Protein AF-A0A845YFX7-F1 (afdb_monomer_lite)

Foldseek 3Di:
DDDDDDPPPDDPPPPPPDQDDPCVVVVNPDDDPVDVVVVVVQADPVRHGDDSD

Secondary structure (DSSP, 8-state):
----------------PPP--HHHHTT-----TT-HHHHGGGB-TTSPBPP--

pLDDT: mean 79.63, std 12.71, range [51.44, 92.5]

Structure (mmCIF, N/CA/C/O backbone):
data_AF-A0A845YFX7-F1
#
_entry.id   AF-A0A845YFX7-F1
#
loop_
_atom_site.group_PDB
_atom_site.id
_atom_site.type_symbol
_atom_site.label_atom_id
_atom_site.label_alt_id
_atom_site.label_comp_id
_atom_site.label_asym_id
_atom_site.label_entity_id
_atom_site.label_seq_id
_atom_site.pdbx_PDB_ins_code
_atom_site.Cartn_x
_atom_site.Cartn_y
_atom_site.Cartn_z
_atom_site.occupancy
_atom_site.B_iso_or_equiv
_atom_site.auth_seq_id
_atom_site.auth_comp_id
_atom_site.auth_asym_id
_atom_site.auth_atom_id
_atom_site.pdbx_PDB_model_num
ATOM 1 N N . MET A 1 1 ? -10.676 38.086 45.937 1.00 52.12 1 MET A N 1
ATOM 2 C CA . MET A 1 1 ? -10.838 38.787 44.644 1.00 52.12 1 MET A CA 1
ATOM 3 C C . MET A 1 1 ? -9.603 38.452 43.803 1.00 52.12 1 MET A C 1
ATOM 5 O O . MET A 1 1 ? -8.615 39.151 43.909 1.00 52.12 1 MET A O 1
ATOM 9 N N . ALA A 1 2 ? -9.438 37.215 43.327 1.00 60.72 2 ALA A N 1
ATOM 10 C CA . ALA A 1 2 ? -10.041 36.594 42.137 1.00 60.72 2 ALA A CA 1
ATOM 11 C C . ALA A 1 2 ? -9.571 37.242 40.820 1.00 60.72 2 ALA A C 1
ATOM 13 O O . ALA A 1 2 ? -10.202 38.188 40.373 1.00 60.72 2 ALA A O 1
ATOM 14 N N . GLN A 1 3 ? -8.485 36.709 40.244 1.00 51.44 3 GLN A N 1
ATOM 15 C CA . GLN A 1 3 ? -8.037 36.801 38.841 1.00 51.44 3 GLN A CA 1
ATOM 16 C C . GLN A 1 3 ? -6.807 35.875 38.710 1.00 51.44 3 GLN A C 1
ATOM 18 O O . GLN A 1 3 ? -5.874 36.045 39.481 1.00 51.44 3 GLN A O 1
ATOM 23 N N . SER A 1 4 ? -6.647 34.905 37.815 1.00 52.62 4 SER A N 1
ATOM 24 C CA . SER A 1 4 ? -7.521 34.065 36.986 1.00 52.62 4 SER A CA 1
ATOM 25 C C . SER A 1 4 ? -6.531 33.198 36.195 1.00 52.62 4 SER A C 1
ATOM 27 O O . SER A 1 4 ? -5.937 33.690 35.236 1.00 52.62 4 SER A O 1
ATOM 29 N N . ASP A 1 5 ? -6.290 31.956 36.622 1.00 57.31 5 ASP A N 1
ATOM 30 C CA . ASP A 1 5 ?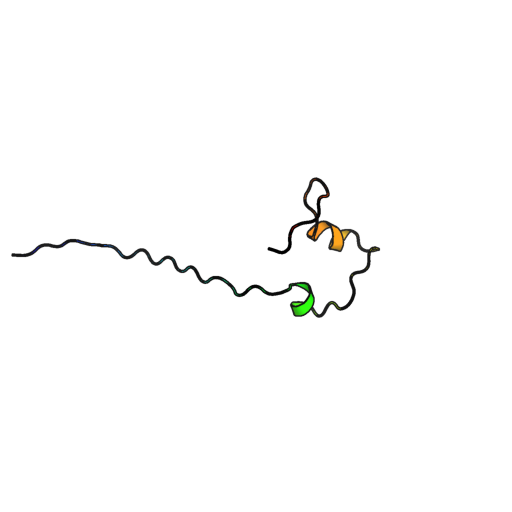 -5.377 31.039 35.929 1.00 57.31 5 ASP A CA 1
ATOM 31 C C . ASP A 1 5 ? -5.997 30.581 34.604 1.00 57.31 5 ASP A C 1
ATOM 33 O O . ASP A 1 5 ? -6.941 29.789 34.564 1.00 57.31 5 ASP A O 1
ATOM 37 N N . ALA A 1 6 ? -5.470 31.104 33.499 1.00 60.47 6 ALA A N 1
ATOM 38 C CA . ALA A 1 6 ? -5.892 30.758 32.150 1.00 60.47 6 ALA A CA 1
ATOM 39 C C . ALA A 1 6 ? -5.112 29.537 31.631 1.00 60.47 6 ALA A C 1
ATOM 41 O O . ALA A 1 6 ? -4.091 29.670 30.958 1.00 60.47 6 ALA A O 1
ATOM 42 N N . TRP A 1 7 ? -5.627 28.332 31.885 1.00 63.97 7 TRP A N 1
ATOM 43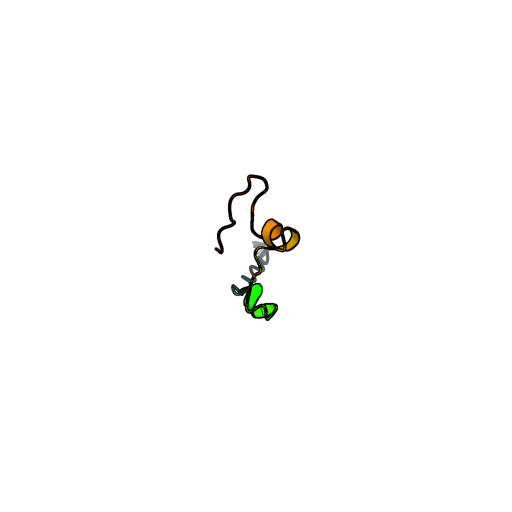 C CA . TRP A 1 7 ? -5.252 27.141 31.119 1.00 63.97 7 TRP A CA 1
ATOM 44 C C . TRP A 1 7 ? -5.976 27.179 29.771 1.00 63.97 7 TRP A C 1
ATOM 46 O O . TRP A 1 7 ? -7.112 26.721 29.639 1.00 63.97 7 TRP A O 1
ATOM 56 N N . GLN A 1 8 ? -5.332 27.760 28.759 1.00 65.12 8 GLN A N 1
ATOM 57 C CA . GLN A 1 8 ? -5.802 27.662 27.380 1.00 65.12 8 GLN A CA 1
ATOM 58 C C . GLN A 1 8 ? -5.681 26.204 26.923 1.00 65.12 8 GLN A C 1
ATOM 60 O O . GLN A 1 8 ? -4.593 25.687 26.674 1.00 65.12 8 GLN A O 1
ATOM 65 N N . GLN A 1 9 ? -6.824 25.525 26.845 1.00 63.50 9 GLN A N 1
ATOM 66 C CA . GLN A 1 9 ? -6.933 24.162 26.341 1.00 63.50 9 GLN A CA 1
ATOM 67 C C . GLN A 1 9 ? -6.672 24.160 24.828 1.00 63.50 9 GLN A C 1
ATOM 69 O O . GLN A 1 9 ? -7.568 24.401 24.019 1.00 63.50 9 GLN A O 1
ATOM 74 N N . GLY A 1 10 ? -5.423 23.890 24.447 1.00 62.78 10 GLY A N 1
ATOM 75 C CA . GLY A 1 10 ? -5.043 23.588 23.072 1.00 62.78 10 GLY A CA 1
ATOM 76 C C . GLY A 1 10 ? -5.685 22.273 22.628 1.00 62.78 10 GLY A C 1
ATOM 77 O O . GLY A 1 10 ? -5.344 21.196 23.116 1.00 62.78 10 GLY A O 1
ATOM 78 N N . GLN A 1 11 ? -6.638 22.362 21.705 1.00 63.88 11 GLN A N 1
ATOM 79 C CA . GLN A 1 11 ? -7.349 21.223 21.135 1.00 63.88 11 GLN A CA 1
ATOM 80 C C . GLN A 1 11 ? -6.398 20.393 20.257 1.00 63.88 11 GLN A C 1
ATOM 82 O O . GLN A 1 11 ? -6.247 20.656 19.065 1.00 63.88 11 GLN A O 1
ATOM 87 N N . CYS A 1 12 ? -5.761 19.359 20.811 1.00 62.03 12 CYS A N 1
ATOM 88 C CA . CYS A 1 12 ? -5.111 18.345 19.985 1.00 62.03 12 CYS A CA 1
ATOM 89 C C . CYS A 1 12 ? -6.194 17.437 19.378 1.00 62.03 12 CYS A C 1
ATOM 91 O O . CYS A 1 12 ? -6.582 16.414 19.941 1.00 62.03 12 CYS A O 1
ATOM 93 N N . GLN A 1 13 ? -6.730 17.815 18.215 1.00 65.00 13 GLN A N 1
ATOM 94 C CA . GLN A 1 13 ? -7.637 16.950 17.459 1.00 65.00 13 GLN A CA 1
ATOM 95 C C . GLN A 1 13 ? -6.850 15.778 16.853 1.00 65.00 13 GLN A C 1
ATOM 97 O O . GLN A 1 13 ? -6.611 15.701 15.652 1.00 65.00 13 GLN A O 1
ATOM 102 N N . THR A 1 14 ? -6.430 14.834 17.697 1.00 65.56 14 THR A N 1
ATOM 103 C CA . THR A 1 14 ? -5.841 13.563 17.273 1.00 65.56 14 THR A CA 1
ATOM 104 C C . THR A 1 14 ? -6.953 12.630 16.799 1.00 65.56 14 THR A C 1
ATOM 106 O O . THR A 1 14 ? -7.243 11.592 17.393 1.00 65.56 14 THR A O 1
ATOM 109 N N . THR A 1 15 ? -7.610 12.984 15.694 1.00 66.44 15 THR A N 1
ATOM 110 C CA . THR A 1 15 ? -8.471 12.042 14.976 1.00 66.44 15 THR A CA 1
ATOM 111 C C . THR A 1 15 ? -7.576 10.971 14.353 1.00 66.44 15 THR A C 1
ATOM 113 O O . THR A 1 15 ? -7.145 11.053 13.206 1.00 66.44 15 THR A O 1
ATOM 116 N N . LYS A 1 16 ? -7.243 9.944 15.146 1.00 69.50 16 LYS A N 1
ATOM 117 C CA . LYS A 1 16 ? -6.551 8.744 14.672 1.00 69.50 16 LYS A CA 1
ATOM 118 C C . LYS A 1 16 ? -7.449 8.087 13.631 1.00 69.50 16 LYS A C 1
ATOM 120 O O . LYS A 1 16 ? -8.410 7.398 13.979 1.00 69.50 16 LYS A O 1
ATOM 125 N N . GLN A 1 17 ? -7.167 8.329 12.352 1.00 72.50 17 GLN A N 1
ATOM 126 C CA . GLN A 1 17 ? -7.904 7.671 11.286 1.00 72.50 17 GLN A CA 1
ATOM 127 C C . GLN A 1 17 ? -7.757 6.161 11.452 1.00 72.50 17 GLN A C 1
ATOM 129 O O . GLN A 1 17 ? -6.655 5.634 11.634 1.00 72.50 17 GLN A O 1
ATOM 134 N N . LYS A 1 18 ? -8.895 5.461 11.440 1.00 79.19 18 LYS A N 1
ATOM 135 C CA . LYS A 1 18 ? -8.919 4.003 11.542 1.00 79.19 18 LYS A CA 1
ATOM 136 C C . LYS A 1 18 ? -8.072 3.433 10.408 1.00 79.19 18 LYS A C 1
ATOM 138 O O . LYS A 1 18 ? -8.219 3.840 9.256 1.00 79.19 18 LYS A O 1
ATOM 143 N N . LYS A 1 19 ? -7.188 2.486 10.732 1.00 82.25 19 LYS A N 1
ATOM 144 C CA . LYS A 1 19 ? -6.324 1.848 9.735 1.00 82.25 19 LYS A CA 1
ATOM 145 C C . LYS A 1 19 ? -7.197 1.169 8.682 1.00 82.25 19 LYS A C 1
ATOM 147 O O . LYS A 1 19 ? -8.008 0.309 9.018 1.00 82.25 19 LYS A O 1
ATOM 152 N N . TYR A 1 20 ? -7.011 1.528 7.417 1.00 87.00 20 TYR A N 1
ATOM 153 C CA . TYR A 1 20 ? -7.694 0.896 6.293 1.00 87.00 20 TYR A CA 1
ATOM 154 C C . TYR A 1 20 ? -6.674 0.343 5.298 1.00 87.00 20 TYR A C 1
ATOM 156 O O . TYR A 1 20 ? -5.579 0.874 5.128 1.00 87.00 20 TYR A O 1
ATOM 164 N N . CYS A 1 21 ? -7.022 -0.764 4.643 1.00 87.50 21 CYS A N 1
ATOM 165 C CA . CYS A 1 21 ? -6.204 -1.312 3.567 1.00 87.50 21 CYS A CA 1
ATOM 166 C C . CYS A 1 21 ? -6.525 -0.571 2.264 1.00 87.50 21 CYS A C 1
ATOM 168 O O . CYS A 1 21 ? -7.672 -0.605 1.812 1.00 87.50 21 CYS A O 1
ATOM 170 N N . ARG A 1 22 ? -5.519 0.062 1.649 1.00 86.62 22 ARG A N 1
ATOM 171 C CA . ARG A 1 22 ? -5.670 0.802 0.383 1.00 86.62 22 ARG A CA 1
ATOM 172 C C . ARG A 1 22 ? -6.197 -0.101 -0.740 1.00 86.62 22 ARG A C 1
ATOM 174 O O . ARG A 1 22 ? -7.140 0.279 -1.417 1.00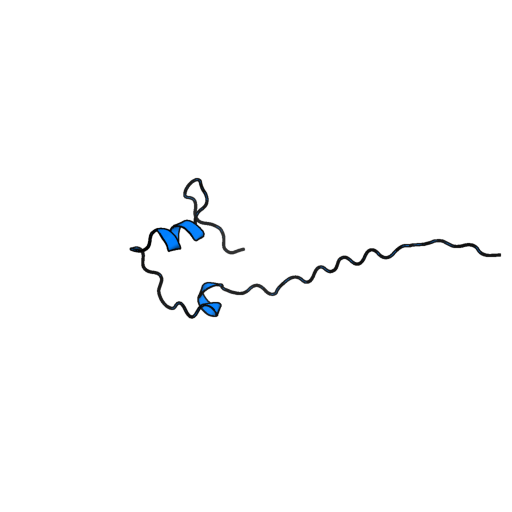 86.62 22 ARG A O 1
ATOM 181 N N . PHE A 1 23 ? -5.693 -1.333 -0.843 1.00 88.44 23 PHE A N 1
ATOM 182 C CA . PHE A 1 23 ? -6.112 -2.299 -1.871 1.00 88.44 23 PHE A CA 1
ATOM 183 C C . PHE A 1 23 ? -7.586 -2.702 -1.753 1.00 88.44 23 PHE A C 1
ATOM 185 O O . PHE A 1 23 ? -8.297 -2.737 -2.752 1.00 88.44 23 PHE A O 1
ATOM 192 N N . LYS A 1 24 ? -8.071 -2.928 -0.521 1.00 86.38 24 LYS A N 1
ATOM 193 C CA . LYS A 1 24 ? -9.481 -3.277 -0.274 1.00 86.38 24 LYS A CA 1
ATOM 194 C C . LYS A 1 2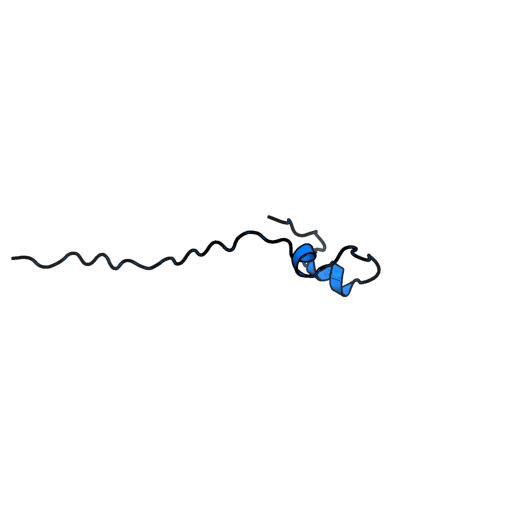4 ? -10.419 -2.114 -0.588 1.00 86.38 24 LYS A C 1
ATOM 196 O O . LYS A 1 24 ? -11.487 -2.338 -1.138 1.00 86.38 24 LYS A O 1
ATOM 201 N N . LYS A 1 25 ? -10.011 -0.880 -0.269 1.00 87.62 25 LYS A N 1
ATOM 202 C CA . LYS A 1 25 ? -10.787 0.326 -0.595 1.00 87.62 25 LYS A CA 1
ATOM 203 C C . LYS A 1 25 ? -10.855 0.569 -2.107 1.00 87.62 25 LYS A C 1
ATOM 205 O O . LYS A 1 25 ? -11.886 1.002 -2.598 1.00 87.62 25 LYS A O 1
ATOM 210 N N . SER A 1 26 ? -9.776 0.267 -2.828 1.00 85.44 26 SER A N 1
ATOM 211 C CA . SER A 1 26 ? -9.700 0.399 -4.287 1.00 85.44 26 SER A CA 1
ATOM 212 C C . SER A 1 26 ? -10.283 -0.795 -5.056 1.00 85.44 26 SER A C 1
ATOM 214 O O . SER A 1 26 ? -10.280 -0.768 -6.279 1.00 85.44 26 SER A O 1
ATOM 216 N N . GLY A 1 27 ? -10.765 -1.844 -4.374 1.00 88.19 27 GLY A N 1
ATOM 217 C CA . GLY A 1 27 ? -11.352 -3.025 -5.022 1.00 88.19 27 GLY A CA 1
ATOM 218 C C . GLY A 1 27 ? -10.355 -3.897 -5.798 1.00 88.19 27 GLY A C 1
ATOM 219 O O . GLY A 1 27 ? -10.766 -4.718 -6.614 1.00 88.19 27 GLY A O 1
ATOM 220 N N . ILE A 1 28 ? -9.053 -3.743 -5.547 1.00 87.50 28 ILE A N 1
ATOM 221 C CA . ILE A 1 28 ? -7.994 -4.456 -6.269 1.00 87.50 28 ILE A CA 1
ATOM 222 C C . ILE A 1 28 ? -7.854 -5.860 -5.669 1.00 87.50 28 ILE A C 1
ATOM 224 O O . ILE A 1 28 ? -7.490 -6.003 -4.500 1.00 87.50 28 ILE A O 1
ATOM 228 N N . LYS A 1 29 ? -8.159 -6.895 -6.460 1.00 86.62 29 LYS A N 1
ATOM 229 C CA . LYS A 1 29 ? -8.042 -8.309 -6.052 1.00 86.62 29 LYS A CA 1
ATOM 230 C C . LYS A 1 29 ? -6.655 -8.892 -6.327 1.00 86.62 29 LYS A C 1
ATOM 232 O O . LYS A 1 29 ? -6.189 -9.718 -5.550 1.00 86.62 29 LYS A O 1
ATOM 237 N N . TYR A 1 30 ? -6.007 -8.435 -7.396 1.00 87.25 30 TYR A N 1
ATOM 238 C CA . TYR A 1 30 ? -4.702 -8.909 -7.845 1.00 87.25 30 TYR A CA 1
ATOM 239 C C . TYR A 1 30 ? -3.792 -7.728 -8.166 1.00 87.25 30 TYR A C 1
ATOM 241 O O . TYR A 1 30 ? -4.259 -6.692 -8.633 1.00 87.25 30 TYR A O 1
ATOM 249 N N . ILE A 1 31 ? -2.506 -7.888 -7.858 1.00 87.62 31 ILE A N 1
ATOM 250 C CA . ILE A 1 31 ? -1.460 -6.910 -8.147 1.00 87.62 31 ILE A CA 1
ATOM 251 C C . ILE A 1 31 ? -0.541 -7.562 -9.168 1.00 87.62 31 ILE A C 1
ATOM 253 O O . ILE A 1 31 ? 0.123 -8.551 -8.851 1.00 87.62 31 ILE A O 1
ATOM 257 N N . ASP A 1 32 ? -0.523 -7.015 -10.376 1.00 89.69 32 ASP A N 1
ATOM 258 C CA . ASP A 1 32 ? 0.343 -7.504 -11.436 1.00 89.69 32 ASP A CA 1
ATOM 259 C C . ASP A 1 32 ? 1.765 -6.971 -11.260 1.00 89.69 32 ASP A C 1
ATOM 261 O O . ASP A 1 32 ? 1.994 -5.796 -10.975 1.00 89.69 32 ASP A O 1
ATOM 265 N N . TYR A 1 33 ? 2.749 -7.852 -11.447 1.00 90.19 33 TYR A N 1
ATOM 266 C CA . TYR A 1 33 ? 4.169 -7.498 -11.353 1.00 90.19 33 TYR A CA 1
ATOM 267 C C . TYR A 1 33 ? 4.687 -6.764 -12.599 1.00 90.19 33 TYR A C 1
ATOM 269 O O . TYR A 1 33 ? 5.820 -6.286 -12.614 1.00 90.19 33 TYR A O 1
ATOM 277 N N . LYS A 1 34 ? 3.878 -6.725 -13.661 1.00 92.50 34 LYS A N 1
ATOM 278 C CA . LYS A 1 34 ? 4.235 -6.143 -14.957 1.00 92.50 34 LYS A CA 1
ATOM 279 C C . LYS A 1 34 ? 4.119 -4.619 -14.977 1.00 92.50 34 LYS A C 1
ATOM 281 O O . LYS A 1 34 ? 4.674 -4.014 -15.885 1.00 92.50 34 LYS A O 1
ATOM 286 N N . ASP A 1 35 ? 3.466 -4.028 -13.974 1.00 89.81 35 ASP A N 1
ATOM 287 C CA . ASP A 1 35 ? 3.226 -2.588 -13.879 1.00 89.81 35 ASP A CA 1
ATOM 288 C C . ASP A 1 35 ? 4.194 -1.926 -12.881 1.00 89.81 35 ASP A C 1
ATOM 290 O O . ASP A 1 35 ? 3.896 -1.823 -11.681 1.00 89.81 35 ASP A O 1
ATOM 294 N N . PRO A 1 36 ? 5.367 -1.447 -13.341 1.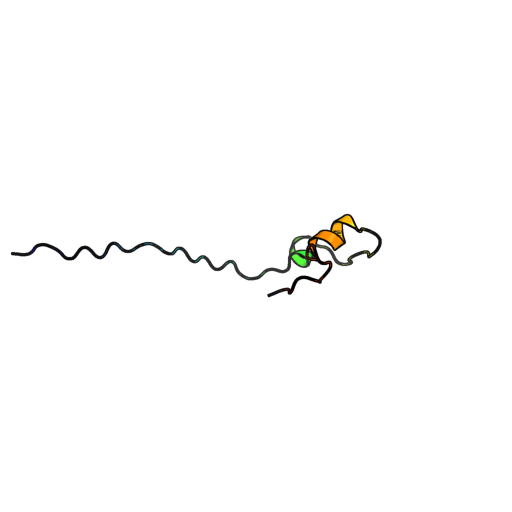00 88.06 36 PRO A N 1
ATOM 295 C CA . PRO A 1 36 ? 6.365 -0.846 -12.462 1.00 88.06 36 PRO A CA 1
ATOM 296 C C . PRO A 1 36 ? 5.842 0.427 -11.787 1.00 88.06 36 PRO A C 1
ATOM 298 O O . PRO A 1 36 ? 6.102 0.636 -10.604 1.00 88.06 36 PRO A O 1
ATOM 301 N N . ASP A 1 37 ? 5.023 1.228 -12.472 1.00 88.81 37 ASP A N 1
ATOM 302 C CA . ASP A 1 37 ? 4.471 2.488 -11.947 1.00 88.81 37 ASP A CA 1
ATOM 303 C C . ASP A 1 37 ? 3.602 2.296 -10.693 1.00 88.81 37 ASP A C 1
ATOM 305 O O . ASP A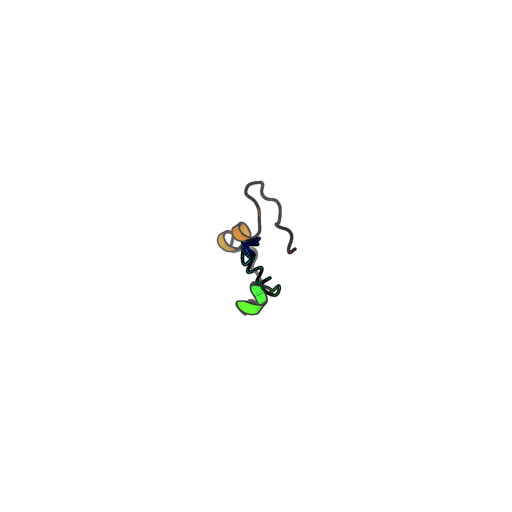 1 37 ? 3.459 3.197 -9.857 1.00 88.81 37 ASP A O 1
ATOM 309 N N . PHE A 1 38 ? 2.999 1.113 -10.548 1.00 87.56 38 PHE A N 1
ATOM 310 C CA . PHE A 1 38 ? 2.226 0.752 -9.367 1.00 87.56 38 PHE A CA 1
ATOM 311 C C . PHE A 1 38 ? 3.125 0.251 -8.236 1.00 87.56 38 PHE A C 1
ATOM 313 O O . PHE A 1 38 ? 2.969 0.676 -7.088 1.00 87.56 38 PHE A O 1
ATOM 320 N N . LEU A 1 39 ? 4.086 -0.614 -8.564 1.00 87.56 39 LEU A N 1
ATOM 321 C CA . LEU A 1 39 ? 5.018 -1.190 -7.598 1.00 87.56 39 LEU A CA 1
ATOM 322 C C . LEU A 1 39 ? 5.913 -0.128 -6.961 1.00 87.56 39 LEU A C 1
ATOM 324 O O . LEU A 1 39 ? 6.137 -0.182 -5.753 1.00 87.56 39 LEU A O 1
ATOM 328 N N . MET A 1 40 ? 6.336 0.884 -7.726 1.00 89.00 40 MET A N 1
ATOM 329 C CA . MET A 1 40 ? 7.188 1.969 -7.227 1.00 89.00 40 MET A CA 1
ATOM 330 C C . MET A 1 40 ? 6.554 2.755 -6.072 1.00 89.00 40 MET A C 1
ATOM 332 O O . MET A 1 40 ? 7.258 3.284 -5.221 1.00 89.00 40 MET A O 1
ATOM 336 N N . LYS A 1 41 ? 5.221 2.770 -5.962 1.00 87.50 41 LYS A N 1
ATOM 337 C CA . LYS A 1 41 ? 4.502 3.438 -4.859 1.00 87.50 41 LYS A CA 1
ATOM 338 C C . LYS A 1 41 ? 4.571 2.670 -3.532 1.00 87.50 41 LYS A C 1
ATOM 340 O O . LYS A 1 41 ? 4.098 3.177 -2.514 1.00 87.50 41 LYS A O 1
ATOM 345 N N . LEU A 1 42 ? 5.081 1.437 -3.546 1.00 88.62 42 LEU A N 1
ATOM 346 C CA . LEU A 1 42 ? 5.182 0.540 -2.389 1.00 88.62 42 LEU A CA 1
ATOM 347 C C . LEU A 1 42 ? 6.624 0.376 -1.889 1.00 88.62 42 LEU A C 1
ATOM 349 O O . LEU A 1 42 ? 6.840 -0.229 -0.837 1.00 88.62 42 LEU A O 1
ATOM 353 N N . VAL A 1 43 ? 7.597 0.904 -2.627 1.00 91.00 43 VAL A N 1
ATOM 354 C CA . VAL A 1 43 ? 9.024 0.867 -2.299 1.00 91.00 43 VAL A CA 1
ATOM 355 C C . VAL A 1 43 ? 9.533 2.270 -1.987 1.00 91.00 43 VAL A C 1
ATOM 357 O O . VAL A 1 43 ? 9.015 3.270 -2.472 1.00 91.00 43 VAL A O 1
ATOM 360 N N . ASN A 1 44 ? 10.557 2.326 -1.144 1.00 91.50 44 ASN A N 1
ATOM 361 C CA . ASN A 1 44 ? 11.332 3.533 -0.889 1.00 91.50 44 ASN A CA 1
ATOM 362 C C . ASN A 1 44 ? 12.261 3.839 -2.065 1.00 91.50 44 ASN A C 1
ATOM 364 O O . ASN A 1 44 ? 12.533 2.976 -2.895 1.00 91.50 44 ASN A O 1
ATOM 368 N N . GLU A 1 45 ? 12.859 5.027 -2.057 1.00 89.12 45 GLU A N 1
ATOM 369 C CA . GLU A 1 45 ? 13.871 5.438 -3.039 1.00 89.12 45 GLU A CA 1
ATOM 370 C C . GLU A 1 45 ? 15.095 4.504 -3.065 1.00 89.12 45 GLU A C 1
ATOM 372 O O . GLU A 1 45 ? 15.681 4.286 -4.118 1.00 89.12 45 GLU A O 1
ATOM 377 N N . GLN A 1 46 ? 15.445 3.862 -1.939 1.00 90.44 46 GLN A N 1
ATOM 378 C CA . GLN A 1 46 ? 16.498 2.831 -1.906 1.00 90.44 46 GLN A CA 1
ATOM 379 C C . GLN A 1 46 ? 16.040 1.443 -2.402 1.00 90.44 46 GLN A C 1
ATOM 381 O O . GLN A 1 46 ? 16.781 0.471 -2.268 1.00 90.44 46 GLN A O 1
ATOM 386 N N . GLY A 1 47 ? 14.802 1.302 -2.882 1.00 88.44 47 GLY A N 1
ATOM 387 C CA . GLY A 1 47 ? 14.248 0.037 -3.380 1.00 88.44 47 GLY A CA 1
ATOM 388 C C . GLY A 1 47 ? 13.813 -0.958 -2.298 1.00 88.44 47 GLY A C 1
ATOM 389 O O . GLY A 1 47 ? 13.582 -2.129 -2.591 1.00 88.44 47 GLY A O 1
ATOM 390 N N . LYS A 1 48 ? 13.690 -0.529 -1.034 1.00 91.44 48 LYS A N 1
ATOM 391 C CA . LYS A 1 48 ? 13.180 -1.374 0.065 1.00 91.44 48 LYS A CA 1
ATOM 392 C C . LYS A 1 48 ? 11.664 -1.259 0.189 1.00 91.44 48 LYS A C 1
ATOM 394 O O . LYS A 1 48 ? 11.129 -0.159 0.100 1.00 91.44 48 LYS A O 1
ATOM 399 N N . LEU A 1 49 ? 10.979 -2.377 0.429 1.00 90.31 49 LEU A N 1
ATOM 400 C CA . LEU A 1 49 ? 9.521 -2.404 0.572 1.00 90.31 49 LEU A CA 1
ATOM 401 C C . LEU A 1 49 ? 9.074 -1.690 1.857 1.00 90.31 49 LEU A C 1
ATOM 403 O O . LEU A 1 49 ? 9.612 -1.942 2.939 1.00 90.31 49 LEU A O 1
ATOM 407 N N . LEU A 1 50 ? 8.061 -0.831 1.742 1.00 88.81 50 LEU A N 1
ATOM 408 C CA . LEU A 1 50 ? 7.497 -0.115 2.880 1.00 88.81 50 LEU A CA 1
ATOM 409 C C . LEU A 1 50 ? 6.750 -1.055 3.843 1.00 88.81 50 LEU A C 1
ATOM 411 O O . LEU A 1 50 ? 5.942 -1.884 3.410 1.00 88.81 50 LEU A O 1
ATOM 415 N N . PRO A 1 51 ? 6.938 -0.906 5.168 1.00 90.94 51 PRO A N 1
ATOM 416 C CA . PRO A 1 51 ? 6.121 -1.600 6.154 1.00 90.94 51 PRO A CA 1
ATOM 417 C C . PRO A 1 51 ? 4.667 -1.110 6.118 1.00 90.94 51 PRO A C 1
ATOM 419 O O . PRO A 1 51 ? 4.393 0.072 5.958 1.00 90.94 51 PRO A O 1
ATOM 422 N N . ARG A 1 52 ? 3.716 -2.004 6.393 1.00 86.62 52 ARG A N 1
ATOM 423 C CA . ARG A 1 52 ? 2.270 -1.700 6.424 1.00 86.62 52 ARG A CA 1
ATOM 424 C C . ARG A 1 52 ? 1.798 -0.821 7.607 1.00 86.62 52 ARG A C 1
ATOM 426 O O . ARG A 1 52 ? 0.625 -0.459 7.646 1.00 86.62 52 ARG A O 1
ATOM 433 N N . ARG A 1 53 ? 2.639 -0.616 8.622 1.00 80.00 53 ARG A N 1
ATOM 434 C CA . ARG A 1 53 ? 2.227 -0.288 10.002 1.00 80.00 53 ARG A CA 1
ATOM 435 C C . ARG A 1 53 ? 1.404 0.989 10.148 1.00 80.00 53 ARG A C 1
ATOM 437 O O . ARG A 1 53 ? 1.697 1.971 9.448 1.00 80.00 53 ARG A O 1
#

Sequence (53 aa):
MAQSDAWQQGQCQTTKQKKYCRFKKSGIKYIDYKDPDFLMKLVNEQGKLLPRR

Radius of gyration: 22.18 Å; chains: 1; bounding box: 28×48×60 Å